Protein AF-B1YDT4-F1 (afdb_monomer)

pLDDT: mean 87.46, std 6.09, range [57.56, 94.56]

Radius of gyration: 14.44 Å; Cα contacts (8 Å, |Δi|>4): 74; chains: 1; bounding box: 36×20×39 Å

Mean predicted aligned error: 4.57 Å

Solvent-accessible surface area (backbone atoms only — not comparable to full-atom values): 5106 Å² total; per-residue (Å²): 112,75,72,54,42,52,53,50,31,44,50,37,44,50,51,40,35,50,50,48,32,45,36,38,62,72,66,72,44,79,52,82,88,55,56,64,3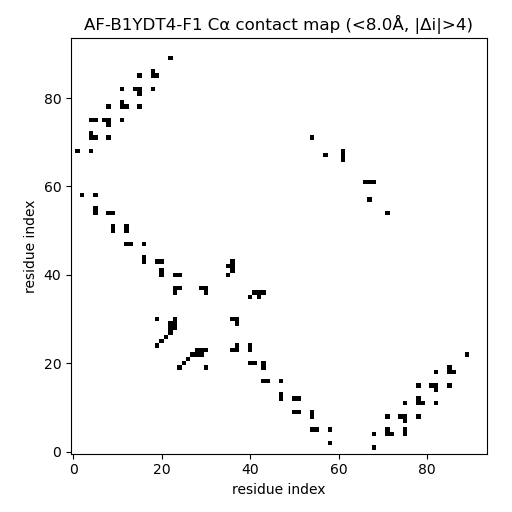2,64,81,39,33,73,55,37,56,58,53,36,51,53,53,39,52,50,48,50,52,49,64,70,45,30,86,84,37,68,67,49,59,57,50,42,47,53,51,29,54,52,40,49,52,52,38,51,50,49,51,57,52,50,68,72,73,109

Foldseek 3Di:
DLVVLLVLLLVLLVLLLVLQLCCQVPVVDQDPPPNVCNVVVVCSVVVSVVVNVVSVVLVVCCVVPVVSSVVSNVSSVVSVVSSVVSVVVVVVSD

Sequence (94 aa):
MRPLVYAALALLIYFDALLTYIAVGHLGAYEVMLRFVNHHPESIWLVAAGKNAGVLYLALRRRRYPWLDYAALALALWHSAAVYNGVVQLAKVI

Secondary structure (DSSP, 8-state):
-HHHHHHHHHHHHHHHHHHHHHHHHHS----SSSGGGGT-GGGHHHHHHHHHHHHHHHHHHTTT-THHHHHHHHHHHHHHHHHHHHHHHHHHH-

Organism: Pyrobaculum neutrophilum (strain DSM 2338 / JCM 9278 / NBRC 100436 / V24Sta) (NCBI:txid444157)

Structure (mmCIF, N/CA/C/O backbone):
data_AF-B1YDT4-F1
#
_entry.id   AF-B1YDT4-F1
#
loop_
_atom_site.group_PDB
_atom_site.id
_atom_site.type_symbol
_atom_site.label_atom_id
_atom_site.label_alt_id
_atom_site.label_comp_id
_atom_site.label_asym_id
_atom_site.label_entity_id
_atom_site.label_seq_id
_atom_site.pdbx_PDB_ins_code
_atom_site.Cartn_x
_atom_site.Cartn_y
_atom_site.Cartn_z
_atom_site.occupancy
_atom_site.B_iso_or_equiv
_atom_site.auth_seq_id
_atom_site.auth_comp_id
_atom_site.auth_asym_id
_atom_site.auth_atom_id
_atom_site.pdbx_PDB_model_num
ATOM 1 N N . MET A 1 1 ? -3.191 9.118 17.980 1.00 57.56 1 MET A N 1
ATOM 2 C CA . MET A 1 1 ? -2.269 8.144 17.345 1.00 57.56 1 MET A CA 1
ATOM 3 C C . MET A 1 1 ? -2.968 7.113 16.457 1.00 57.56 1 MET A C 1
ATOM 5 O O . MET A 1 1 ? -2.607 7.018 15.300 1.00 57.56 1 MET A O 1
ATOM 9 N N . ARG A 1 2 ? -4.005 6.396 16.913 1.00 67.06 2 ARG A N 1
ATOM 10 C CA . ARG A 1 2 ? -4.672 5.329 16.127 1.00 67.06 2 ARG A CA 1
ATOM 11 C C . ARG A 1 2 ? -5.183 5.702 14.718 1.00 67.06 2 ARG A C 1
ATOM 13 O O . ARG A 1 2 ? -4.944 4.916 13.816 1.00 67.06 2 ARG A O 1
ATOM 20 N N . PRO A 1 3 ? -5.820 6.865 14.456 1.00 74.62 3 PRO A N 1
ATOM 21 C CA . PRO A 1 3 ? -6.218 7.231 13.088 1.00 74.62 3 PRO A CA 1
ATOM 22 C C . PRO A 1 3 ? -5.030 7.501 12.150 1.00 74.62 3 PRO A C 1
ATOM 24 O O . PRO A 1 3 ? -5.161 7.291 10.949 1.00 74.62 3 PRO A O 1
ATOM 27 N N . LEU A 1 4 ? -3.873 7.905 12.688 1.00 84.69 4 LEU A N 1
ATOM 28 C CA . LEU A 1 4 ? -2.671 8.156 11.887 1.00 84.69 4 LEU A CA 1
ATOM 29 C C . LEU A 1 4 ? -2.102 6.865 11.302 1.00 84.69 4 LEU A C 1
ATOM 31 O O . LEU A 1 4 ? -1.565 6.906 10.208 1.00 84.69 4 LEU A O 1
ATOM 35 N N . VAL A 1 5 ? -2.258 5.724 11.982 1.00 86.94 5 VAL A N 1
ATOM 36 C CA . VAL A 1 5 ? -1.787 4.425 11.473 1.00 86.94 5 VAL A CA 1
ATOM 37 C C . VAL A 1 5 ? -2.528 4.042 10.195 1.00 86.94 5 VAL A C 1
ATOM 39 O O . VAL A 1 5 ? -1.900 3.652 9.221 1.00 86.94 5 VAL A O 1
ATOM 42 N N . TYR A 1 6 ? -3.853 4.203 10.166 1.00 88.56 6 TYR A N 1
ATOM 43 C CA . TYR A 1 6 ? -4.650 3.906 8.972 1.00 88.56 6 TYR A CA 1
ATOM 44 C C . TYR A 1 6 ? -4.355 4.893 7.836 1.00 88.56 6 TYR A C 1
ATOM 46 O O . TYR A 1 6 ? -4.284 4.483 6.682 1.00 88.56 6 TYR A O 1
ATOM 54 N N . ALA A 1 7 ? -4.134 6.173 8.154 1.00 87.81 7 ALA A N 1
ATOM 55 C CA . ALA A 1 7 ? -3.726 7.167 7.163 1.00 87.81 7 ALA A CA 1
ATOM 56 C C . ALA A 1 7 ? -2.328 6.869 6.591 1.00 87.81 7 ALA A C 1
ATOM 58 O O . ALA A 1 7 ? -2.142 6.899 5.379 1.00 87.81 7 ALA A O 1
ATOM 59 N N . ALA A 1 8 ? -1.364 6.524 7.449 1.00 90.94 8 ALA A N 1
ATOM 60 C CA . ALA A 1 8 ? -0.020 6.126 7.045 1.00 90.94 8 ALA A CA 1
ATOM 61 C C . ALA A 1 8 ? -0.050 4.854 6.194 1.00 90.94 8 ALA A C 1
ATOM 63 O O . ALA A 1 8 ? 0.594 4.801 5.154 1.00 90.94 8 ALA A O 1
ATOM 64 N N . LEU A 1 9 ? -0.846 3.859 6.588 1.00 91.69 9 LEU A N 1
ATOM 65 C CA . LEU A 1 9 ? -1.038 2.638 5.815 1.00 91.69 9 LEU A CA 1
ATOM 66 C C . LEU A 1 9 ? -1.615 2.935 4.423 1.00 91.69 9 LEU A C 1
ATOM 68 O O . LEU A 1 9 ? -1.093 2.430 3.435 1.00 91.69 9 LEU A O 1
ATOM 72 N N . ALA A 1 10 ? -2.638 3.789 4.333 1.00 91.94 10 ALA A N 1
ATOM 73 C CA . ALA A 1 10 ? -3.220 4.186 3.052 1.00 91.94 10 ALA A CA 1
ATOM 74 C C . ALA A 1 10 ? -2.214 4.929 2.154 1.00 91.94 10 ALA A C 1
ATOM 76 O O . ALA A 1 10 ? -2.150 4.685 0.948 1.00 91.94 10 ALA A O 1
ATOM 77 N N . LEU A 1 11 ? -1.393 5.802 2.746 1.00 93.12 11 LEU A N 1
ATOM 78 C CA . LEU A 1 11 ? -0.329 6.508 2.036 1.00 93.12 11 LEU A CA 1
ATOM 79 C C . LEU A 1 11 ? 0.745 5.537 1.527 1.00 93.12 11 LEU A C 1
ATOM 81 O O . LEU A 1 11 ? 1.149 5.618 0.371 1.00 93.12 11 LEU A O 1
ATOM 85 N N . LEU A 1 12 ? 1.174 4.592 2.364 1.00 92.75 12 LEU A N 1
ATOM 86 C CA . LEU A 1 12 ? 2.165 3.582 1.999 1.00 92.75 12 LEU A CA 1
ATOM 87 C C . LEU A 1 12 ? 1.675 2.673 0.869 1.00 92.75 12 LEU A C 1
ATOM 89 O O . LEU A 1 12 ? 2.452 2.362 -0.024 1.00 92.75 12 LEU A O 1
ATOM 93 N N . ILE A 1 13 ? 0.395 2.292 0.865 1.00 92.69 13 ILE A N 1
ATOM 94 C CA . ILE A 1 13 ? -0.218 1.544 -0.246 1.00 92.69 13 ILE A CA 1
ATOM 95 C C . ILE A 1 13 ? -0.142 2.344 -1.552 1.00 92.69 13 ILE A C 1
ATOM 97 O O . ILE A 1 13 ? 0.086 1.772 -2.615 1.00 92.69 13 ILE A O 1
ATOM 101 N N . TYR A 1 14 ? -0.321 3.664 -1.481 1.00 92.75 14 TYR A N 1
ATOM 102 C CA . TYR A 1 14 ? -0.219 4.535 -2.649 1.00 92.75 14 TYR A CA 1
ATOM 103 C C . TYR A 1 14 ? 1.222 4.627 -3.168 1.00 92.75 14 TYR A C 1
ATOM 105 O O . TYR A 1 14 ? 1.447 4.544 -4.372 1.00 92.75 14 TYR A O 1
ATOM 113 N N . PHE A 1 15 ? 2.202 4.751 -2.266 1.00 91.12 15 PHE A N 1
ATOM 114 C CA . PHE A 1 15 ? 3.623 4.737 -2.625 1.00 91.12 15 PHE A CA 1
ATOM 115 C C . PHE A 1 15 ? 4.065 3.398 -3.216 1.00 91.12 15 PHE A C 1
ATOM 117 O O . PHE A 1 15 ? 4.776 3.389 -4.214 1.00 91.12 15 PHE A O 1
ATOM 124 N N . ASP A 1 16 ? 3.623 2.286 -2.632 1.00 91.44 16 ASP A N 1
ATOM 125 C CA . ASP A 1 16 ? 3.861 0.931 -3.137 1.00 91.44 16 ASP A CA 1
ATOM 126 C C . ASP A 1 16 ? 3.352 0.799 -4.581 1.00 91.44 16 ASP A C 1
ATOM 128 O O . ASP A 1 16 ? 4.108 0.448 -5.481 1.00 91.44 16 ASP A O 1
ATOM 132 N N . ALA A 1 17 ? 2.107 1.219 -4.834 1.00 91.94 17 ALA A N 1
ATOM 133 C CA . ALA A 1 17 ? 1.520 1.205 -6.172 1.00 91.94 17 ALA A CA 1
ATOM 134 C C . ALA A 1 17 ? 2.252 2.116 -7.169 1.00 91.94 17 ALA A C 1
ATOM 136 O O . ALA A 1 17 ? 2.432 1.736 -8.325 1.00 91.94 17 ALA A O 1
ATOM 137 N N . LEU A 1 18 ? 2.694 3.299 -6.731 1.00 92.62 18 LEU A N 1
ATOM 138 C CA . LEU A 1 18 ? 3.478 4.214 -7.559 1.00 92.62 18 LEU A CA 1
ATOM 139 C C . LEU A 1 18 ? 4.833 3.604 -7.940 1.00 92.62 18 LEU A C 1
ATOM 141 O O . LEU A 1 18 ? 5.232 3.676 -9.100 1.00 92.62 18 LEU A O 1
ATOM 145 N N . LEU A 1 19 ? 5.533 2.994 -6.982 1.00 90.19 19 LEU A N 1
ATOM 146 C CA . LEU A 1 19 ? 6.811 2.329 -7.232 1.00 90.19 19 LEU A CA 1
ATOM 147 C C . LEU A 1 19 ? 6.640 1.163 -8.202 1.00 90.19 19 LEU A C 1
ATOM 149 O O . LEU A 1 19 ? 7.412 1.062 -9.150 1.00 90.19 19 LEU A O 1
ATOM 153 N N . THR A 1 20 ? 5.602 0.342 -8.025 1.00 88.94 20 THR A N 1
ATOM 154 C CA . THR A 1 20 ? 5.260 -0.730 -8.967 1.00 88.94 20 THR A CA 1
ATOM 155 C C . THR A 1 20 ? 4.948 -0.182 -10.359 1.00 88.94 20 THR A C 1
ATOM 157 O O . THR A 1 20 ? 5.462 -0.700 -11.347 1.00 88.94 20 THR A O 1
ATOM 160 N N . TYR A 1 21 ? 4.162 0.894 -10.457 1.00 90.75 21 TYR A N 1
ATOM 161 C CA . TYR A 1 21 ? 3.843 1.531 -11.735 1.00 90.75 21 TYR A CA 1
ATOM 162 C C . TYR A 1 21 ? 5.106 1.997 -12.470 1.00 90.75 21 TYR A C 1
ATOM 164 O O . TYR A 1 21 ? 5.258 1.732 -13.659 1.00 90.75 21 TYR A O 1
ATOM 172 N N . ILE A 1 22 ? 6.037 2.649 -11.765 1.00 88.38 22 ILE A N 1
ATOM 173 C CA . ILE A 1 22 ? 7.299 3.109 -12.358 1.00 88.38 22 ILE A CA 1
ATOM 174 C C . ILE A 1 22 ? 8.185 1.919 -12.732 1.00 88.38 22 ILE A C 1
ATOM 176 O O . ILE A 1 22 ? 8.714 1.865 -13.841 1.00 88.38 22 ILE A O 1
ATOM 180 N N . ALA A 1 23 ? 8.331 0.951 -11.830 1.00 87.00 23 ALA A N 1
ATOM 181 C CA . ALA A 1 23 ? 9.176 -0.210 -12.050 1.00 87.00 23 ALA A CA 1
ATOM 182 C C . ALA A 1 23 ? 8.721 -1.009 -13.281 1.00 87.00 23 ALA A C 1
ATOM 184 O O . ALA A 1 23 ? 9.525 -1.276 -14.172 1.00 87.00 23 ALA A O 1
ATOM 185 N N . VAL A 1 24 ? 7.434 -1.345 -13.360 1.00 88.62 24 VAL A N 1
ATOM 186 C CA . VAL A 1 24 ? 6.876 -2.171 -14.439 1.00 88.62 24 VAL A CA 1
ATOM 187 C C . VAL A 1 24 ? 6.648 -1.353 -15.708 1.00 88.62 24 VAL A C 1
ATOM 189 O O . VAL A 1 24 ? 7.040 -1.769 -16.794 1.00 88.62 24 VAL A O 1
ATOM 192 N N . GLY A 1 25 ? 6.043 -0.171 -15.583 1.00 86.31 25 GLY A N 1
ATOM 193 C CA . GLY A 1 25 ? 5.640 0.652 -16.723 1.00 86.31 25 GLY A CA 1
ATOM 194 C C . GLY A 1 25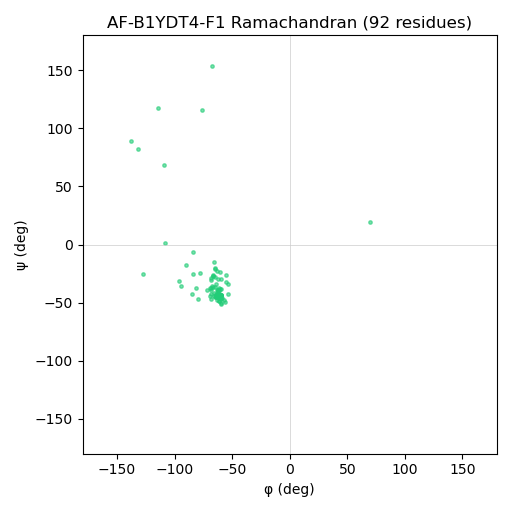 ? 6.778 1.429 -17.385 1.00 86.31 25 GLY A C 1
ATOM 195 O O . GLY A 1 25 ? 6.671 1.762 -18.563 1.00 86.31 25 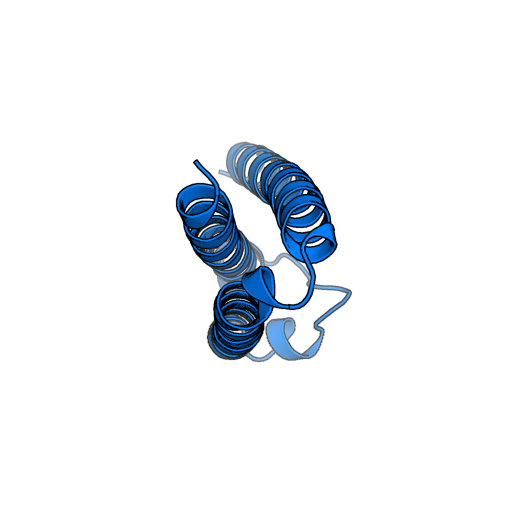GLY A O 1
ATOM 196 N N . HIS A 1 26 ? 7.864 1.720 -16.660 1.00 84.75 26 HIS A N 1
ATOM 197 C CA . HIS A 1 26 ? 8.940 2.580 -17.165 1.00 84.75 26 HIS A CA 1
ATOM 198 C C . HIS A 1 26 ? 10.343 1.970 -17.079 1.00 84.75 26 HIS A C 1
ATOM 200 O O . HIS A 1 26 ? 11.193 2.340 -17.885 1.00 84.75 26 HIS A O 1
ATOM 206 N N . LEU A 1 27 ? 10.599 1.036 -16.157 1.00 84.62 27 LEU A N 1
ATOM 207 C CA . LEU A 1 27 ? 11.933 0.446 -15.955 1.00 84.62 27 LEU A CA 1
ATOM 208 C C . LEU A 1 27 ? 12.045 -1.014 -16.426 1.00 84.62 27 LEU A C 1
ATOM 210 O O . LEU A 1 27 ? 13.104 -1.621 -16.287 1.00 84.62 27 LEU A O 1
ATOM 214 N N . GLY A 1 28 ? 10.974 -1.587 -16.986 1.00 80.69 28 GLY A N 1
ATOM 215 C CA . GLY A 1 28 ? 10.969 -2.958 -17.508 1.00 80.69 28 GLY A CA 1
ATOM 216 C C . GLY A 1 28 ? 11.046 -4.046 -16.431 1.00 80.69 28 GLY A C 1
ATOM 217 O O . GLY A 1 28 ? 11.410 -5.183 -16.734 1.00 80.69 28 GLY A O 1
ATOM 218 N N . ALA A 1 29 ? 10.725 -3.720 -15.175 1.00 83.31 29 ALA A N 1
ATOM 219 C CA . ALA A 1 29 ? 10.601 -4.713 -14.116 1.00 83.31 29 ALA A CA 1
ATOM 220 C C . ALA A 1 29 ? 9.392 -5.628 -14.365 1.00 83.31 29 ALA A C 1
ATOM 222 O O . ALA A 1 29 ? 8.413 -5.238 -14.999 1.00 83.31 29 ALA A O 1
ATOM 223 N N . TYR A 1 30 ? 9.452 -6.850 -13.836 1.00 83.25 30 TYR A N 1
ATOM 224 C CA . TYR A 1 30 ? 8.393 -7.838 -14.012 1.00 83.25 30 TYR A CA 1
ATOM 225 C C . TYR A 1 30 ? 7.718 -8.172 -12.680 1.00 83.25 30 TYR A C 1
ATOM 227 O O . TYR A 1 30 ? 8.332 -8.731 -11.769 1.00 83.25 30 TYR A O 1
ATOM 235 N N . GLU A 1 31 ? 6.428 -7.867 -12.587 1.00 80.38 31 GLU A N 1
ATOM 236 C CA . GLU A 1 31 ? 5.574 -8.145 -11.439 1.00 80.38 31 GLU A CA 1
ATOM 237 C C . GL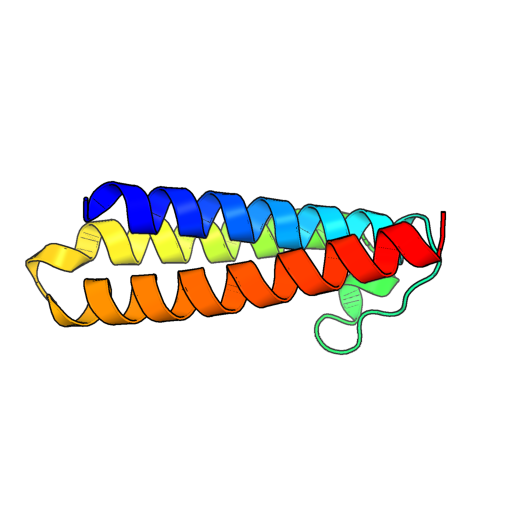U A 1 31 ? 5.188 -9.634 -11.412 1.00 80.38 31 GLU A C 1
ATOM 239 O O . GLU A 1 31 ? 4.486 -10.146 -12.290 1.00 80.38 31 GLU A O 1
ATOM 244 N N . VAL A 1 32 ? 5.621 -10.369 -10.387 1.00 84.75 32 VAL A N 1
ATOM 245 C CA . VAL A 1 32 ? 5.371 -11.823 -10.305 1.00 84.75 32 VAL A CA 1
ATOM 246 C C . VAL A 1 32 ? 3.971 -12.138 -9.770 1.00 84.75 32 VAL A C 1
ATOM 248 O O . VAL A 1 32 ? 3.328 -13.093 -10.216 1.00 84.75 32 VAL A O 1
ATOM 251 N N . MET A 1 33 ? 3.502 -11.340 -8.809 1.00 83.19 33 MET A N 1
ATOM 252 C CA . MET A 1 33 ? 2.280 -11.607 -8.048 1.00 83.19 33 MET A CA 1
ATOM 253 C C . MET A 1 33 ? 1.024 -11.100 -8.770 1.00 83.19 33 MET A C 1
ATOM 255 O O . MET A 1 33 ? 0.022 -11.809 -8.841 1.00 83.19 33 MET A O 1
ATOM 259 N N . LEU A 1 34 ? 1.087 -9.902 -9.358 1.00 84.12 34 LEU A N 1
ATOM 260 C CA . LEU A 1 34 ? -0.008 -9.282 -10.107 1.00 84.12 34 LEU A CA 1
ATOM 261 C C . LEU A 1 34 ? 0.326 -9.266 -11.604 1.00 84.12 34 LEU A C 1
ATOM 263 O O . LEU A 1 34 ? 0.538 -8.217 -12.197 1.00 84.12 34 LEU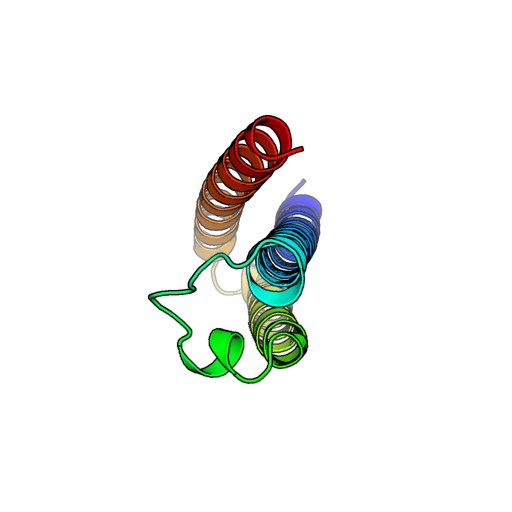 A O 1
ATOM 267 N N . ARG A 1 35 ? 0.368 -10.445 -12.238 1.00 87.75 35 ARG A N 1
ATOM 268 C CA . ARG A 1 35 ? 0.837 -10.598 -13.635 1.00 87.75 35 ARG A CA 1
ATOM 269 C C . ARG A 1 35 ? 0.107 -9.727 -14.665 1.00 87.75 35 ARG A C 1
ATOM 271 O O . ARG A 1 35 ? 0.670 -9.415 -15.711 1.00 87.75 35 ARG A O 1
ATOM 278 N N . PHE A 1 36 ? -1.142 -9.356 -14.394 1.00 86.06 36 PHE A N 1
ATOM 279 C CA . PHE A 1 36 ? -1.917 -8.470 -15.264 1.00 86.06 36 PHE A CA 1
ATOM 280 C C . PHE A 1 36 ? -1.346 -7.040 -15.304 1.00 86.06 36 PHE A C 1
ATOM 282 O O . PHE A 1 36 ? -1.454 -6.381 -16.334 1.00 86.06 36 PHE A O 1
ATOM 289 N N . VAL A 1 37 ? -0.654 -6.600 -14.246 1.00 86.88 37 VAL A N 1
ATOM 290 C CA . VAL A 1 37 ? 0.036 -5.299 -14.181 1.00 86.88 37 VAL A CA 1
ATOM 291 C C . VAL A 1 37 ? 1.179 -5.229 -15.197 1.00 86.88 37 VAL A C 1
ATOM 293 O O . VAL A 1 37 ? 1.450 -4.162 -15.725 1.00 86.88 37 VAL A O 1
ATOM 296 N N . ASN A 1 38 ? 1.785 -6.362 -15.566 1.00 86.81 38 ASN A N 1
ATOM 297 C CA . ASN A 1 38 ? 2.827 -6.386 -16.603 1.00 86.81 38 ASN A CA 1
ATOM 298 C C . ASN A 1 38 ? 2.305 -6.031 -17.999 1.00 86.81 38 ASN A C 1
ATOM 300 O O . ASN A 1 38 ? 3.075 -5.574 -18.833 1.00 86.81 38 ASN A O 1
ATOM 304 N N . HIS A 1 39 ? 1.020 -6.278 -18.266 1.00 87.19 39 HIS A N 1
ATOM 305 C CA . HIS A 1 39 ? 0.396 -5.957 -19.554 1.00 87.19 39 HIS A CA 1
ATOM 306 C C . HIS A 1 39 ? -0.281 -4.583 -19.513 1.00 87.19 39 HIS A C 1
ATOM 308 O O . HIS A 1 39 ? -0.252 -3.855 -20.498 1.00 87.19 39 HIS A O 1
ATOM 314 N N . HIS A 1 40 ? -0.864 -4.239 -18.361 1.00 88.00 40 HIS A N 1
ATOM 315 C CA . HIS A 1 40 ? -1.571 -2.987 -18.106 1.00 88.00 40 HIS A CA 1
ATOM 316 C C . HIS A 1 40 ? -1.085 -2.377 -16.783 1.00 88.00 40 HIS A C 1
ATOM 318 O O . HIS A 1 40 ? -1.737 -2.583 -15.749 1.00 88.00 40 HIS A O 1
ATOM 324 N N . PRO A 1 41 ? 0.054 -1.659 -16.762 1.00 86.81 41 PRO A N 1
ATOM 325 C CA . PRO A 1 41 ? 0.633 -1.094 -15.540 1.00 86.81 41 PRO A CA 1
ATOM 326 C C . PRO A 1 41 ? -0.338 -0.194 -14.771 1.00 86.81 41 PRO A C 1
ATOM 328 O O . PRO A 1 41 ? -0.348 -0.189 -13.544 1.00 86.81 41 PRO A O 1
ATOM 331 N N . GLU A 1 42 ? -1.227 0.507 -15.473 1.00 89.62 42 GLU A N 1
ATOM 332 C CA . GLU A 1 42 ? -2.281 1.359 -14.921 1.00 89.62 42 GLU A CA 1
ATOM 333 C C . GLU A 1 42 ? -3.283 0.613 -14.024 1.00 89.62 42 GLU A C 1
ATOM 335 O O . GLU A 1 42 ? -3.901 1.210 -13.139 1.00 89.62 42 GLU A O 1
ATOM 340 N N . SER A 1 43 ? -3.425 -0.703 -14.190 1.00 90.69 43 SER A N 1
ATOM 341 C CA . SER A 1 43 ? -4.324 -1.519 -13.367 1.00 90.69 43 SER A CA 1
ATOM 342 C C . SER A 1 43 ? -3.906 -1.570 -11.891 1.00 90.69 43 SER A C 1
ATOM 344 O O . SER A 1 43 ? -4.750 -1.821 -11.024 1.00 90.69 43 SER A O 1
ATOM 346 N N . ILE A 1 44 ? -2.641 -1.260 -11.572 1.00 91.75 44 ILE A N 1
ATOM 347 C CA . ILE A 1 44 ? -2.157 -1.189 -10.188 1.00 91.75 44 ILE A CA 1
ATOM 348 C C . ILE A 1 44 ? -2.920 -0.144 -9.366 1.00 91.75 44 ILE A C 1
ATOM 350 O O . ILE A 1 44 ? -3.138 -0.339 -8.169 1.00 91.75 44 ILE A O 1
ATOM 354 N N . TRP A 1 45 ? -3.421 0.919 -10.004 1.00 91.81 45 TRP A N 1
ATOM 355 C CA . TRP A 1 45 ? -4.214 1.954 -9.342 1.00 91.81 45 TRP A CA 1
ATOM 356 C C . TRP A 1 45 ? -5.550 1.418 -8.821 1.00 91.81 45 TRP A C 1
ATOM 358 O O . TRP A 1 45 ? -5.976 1.787 -7.726 1.00 91.81 45 TRP A O 1
ATOM 368 N N . LEU A 1 46 ? -6.184 0.492 -9.548 1.00 92.69 46 LEU A N 1
ATOM 369 C CA . LEU A 1 46 ? -7.407 -0.175 -9.089 1.00 92.69 46 LEU A CA 1
ATOM 370 C C . LEU A 1 46 ? -7.124 -1.093 -7.896 1.00 92.69 46 LEU A C 1
ATOM 372 O O . LEU A 1 46 ? -7.896 -1.125 -6.937 1.00 92.69 46 LEU A O 1
ATOM 376 N N . VAL A 1 47 ? -5.989 -1.796 -7.917 1.00 92.00 47 VAL A N 1
ATOM 377 C CA . VAL A 1 47 ? -5.549 -2.636 -6.793 1.00 92.00 47 VAL A CA 1
ATOM 378 C C . VAL A 1 47 ? -5.284 -1.776 -5.555 1.00 92.00 47 VAL A C 1
ATOM 380 O O . VAL A 1 47 ? -5.730 -2.117 -4.458 1.00 92.00 47 VAL A O 1
ATOM 383 N N . ALA A 1 48 ? -4.610 -0.637 -5.726 1.00 93.25 48 ALA A N 1
ATOM 384 C CA . ALA A 1 48 ? -4.354 0.325 -4.660 1.00 93.25 48 ALA A CA 1
ATOM 385 C C . ALA A 1 48 ? -5.658 0.891 -4.079 1.00 93.25 48 ALA A C 1
ATOM 387 O O . ALA A 1 48 ? -5.829 0.927 -2.858 1.00 93.25 48 ALA A O 1
ATOM 388 N N . ALA A 1 49 ? -6.612 1.263 -4.938 1.00 92.25 49 ALA A N 1
ATOM 389 C CA . ALA A 1 49 ? -7.932 1.727 -4.523 1.00 92.25 49 ALA A CA 1
ATOM 390 C C . ALA A 1 49 ? -8.684 0.657 -3.714 1.00 92.25 49 ALA A C 1
ATOM 392 O O . ALA A 1 49 ? -9.228 0.958 -2.650 1.00 92.25 49 ALA A O 1
ATOM 393 N N . GLY A 1 50 ? -8.648 -0.605 -4.157 1.00 94.56 50 GLY A N 1
ATOM 394 C CA . GLY A 1 50 ? -9.236 -1.733 -3.432 1.00 94.56 50 GLY A CA 1
ATOM 395 C C . GLY A 1 50 ? -8.606 -1.952 -2.053 1.00 94.56 50 GLY A C 1
ATOM 396 O O . GLY A 1 50 ? -9.320 -2.077 -1.055 1.00 94.56 50 GLY A O 1
ATOM 397 N N . LYS A 1 51 ? -7.269 -1.924 -1.962 1.00 93.06 51 LYS A N 1
ATOM 398 C CA . LYS A 1 51 ? -6.547 -2.015 -0.681 1.00 93.06 51 LYS A CA 1
ATOM 399 C C . LYS A 1 51 ? -6.930 -0.859 0.255 1.00 93.06 51 LYS A C 1
ATOM 401 O O . LYS A 1 51 ? -7.225 -1.099 1.425 1.00 93.06 51 LYS A O 1
ATOM 406 N N . ASN A 1 52 ? -7.020 0.368 -0.258 1.00 93.38 52 ASN A N 1
ATOM 407 C CA . ASN A 1 52 ? -7.408 1.546 0.525 1.00 93.38 52 ASN A CA 1
ATOM 408 C C . ASN A 1 52 ? -8.869 1.508 0.994 1.00 93.38 52 ASN A C 1
ATOM 410 O O . ASN A 1 52 ? -9.153 1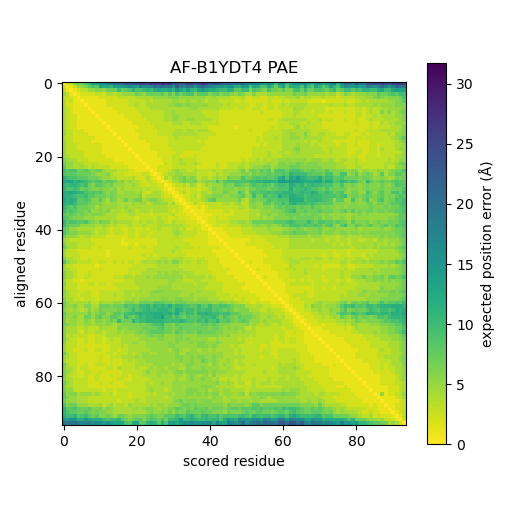.896 2.129 1.00 93.38 52 ASN A O 1
ATOM 414 N N . ALA A 1 53 ? -9.789 0.974 0.187 1.00 92.50 53 ALA A N 1
ATOM 415 C CA . ALA A 1 53 ? -11.155 0.700 0.629 1.00 92.50 53 ALA A CA 1
ATOM 416 C C . ALA A 1 53 ? -11.176 -0.315 1.788 1.00 92.50 53 ALA A C 1
ATOM 418 O O . ALA A 1 53 ? -11.900 -0.128 2.768 1.00 92.50 53 ALA A O 1
ATOM 419 N N . GLY A 1 54 ? -10.319 -1.341 1.728 1.00 91.06 54 GLY A N 1
ATOM 420 C CA . GLY A 1 54 ? -10.091 -2.275 2.832 1.00 91.06 54 GLY A CA 1
ATOM 421 C C . GLY A 1 54 ? -9.583 -1.581 4.100 1.00 91.06 54 GLY A C 1
ATOM 422 O O . GLY A 1 54 ? -10.141 -1.785 5.177 1.00 91.06 54 GLY A O 1
ATOM 423 N N . VAL A 1 55 ? -8.584 -0.702 3.987 1.00 92.06 55 VAL A N 1
ATOM 424 C CA . VAL A 1 55 ? -8.066 0.085 5.123 1.00 92.06 55 VAL A CA 1
ATOM 425 C C . VAL A 1 55 ? -9.154 0.965 5.738 1.00 92.06 55 VAL A C 1
ATOM 427 O O . VAL A 1 55 ? -9.296 0.995 6.962 1.00 92.06 55 VAL A O 1
ATOM 430 N N . LEU A 1 56 ? -9.960 1.639 4.911 1.00 91.12 56 LEU A N 1
ATOM 431 C CA . LEU A 1 56 ? -11.091 2.441 5.375 1.00 91.12 56 LEU A CA 1
ATOM 432 C C . LEU A 1 56 ? -12.112 1.577 6.124 1.00 91.12 56 LEU A C 1
ATOM 434 O O . LEU A 1 56 ? -12.553 1.937 7.215 1.00 91.12 56 LEU A O 1
ATOM 438 N N . TYR A 1 57 ? -12.446 0.408 5.581 1.00 89.94 57 TYR A N 1
ATOM 439 C CA . TYR A 1 57 ? -13.347 -0.537 6.232 1.00 89.94 57 TYR A CA 1
ATOM 440 C C . TYR A 1 57 ? -12.823 -0.992 7.604 1.00 89.94 57 TYR A C 1
ATOM 442 O O . TYR A 1 57 ? -13.575 -1.010 8.585 1.00 89.94 57 TYR A O 1
ATOM 450 N N . LEU A 1 58 ? -11.526 -1.297 7.709 1.00 87.94 58 LEU A N 1
ATOM 451 C CA . LEU A 1 58 ? -10.889 -1.644 8.982 1.00 87.94 58 LEU A CA 1
ATOM 452 C C . LEU A 1 58 ? -10.934 -0.472 9.971 1.00 87.94 58 LEU A C 1
ATOM 454 O O . LEU A 1 58 ? -11.302 -0.662 11.133 1.00 87.94 58 LEU A O 1
ATOM 458 N N . ALA A 1 59 ? -10.650 0.747 9.506 1.00 88.56 59 ALA A N 1
ATOM 459 C CA . ALA A 1 59 ? -10.712 1.953 10.326 1.00 88.56 59 ALA A CA 1
ATOM 460 C C . ALA A 1 59 ? -12.119 2.192 10.899 1.00 88.56 59 ALA A C 1
ATOM 462 O O . ALA A 1 59 ? -12.251 2.584 12.063 1.00 88.56 59 ALA A O 1
ATOM 463 N N . LEU A 1 60 ? -13.168 1.910 10.120 1.00 89.44 60 LEU A N 1
ATOM 464 C CA . LEU A 1 60 ? -14.561 2.001 10.564 1.00 89.44 60 LEU A CA 1
ATOM 465 C C . LEU A 1 60 ? -14.909 0.918 11.598 1.00 89.44 60 LEU A C 1
ATOM 467 O O . LEU A 1 60 ? -15.611 1.193 12.573 1.00 89.44 60 LEU A O 1
ATOM 471 N N . ARG A 1 61 ? -14.384 -0.306 11.445 1.00 89.25 61 ARG A N 1
ATOM 472 C CA . ARG A 1 61 ? -14.646 -1.427 12.369 1.00 89.25 61 ARG A CA 1
ATOM 473 C C . ARG A 1 61 ? -13.762 -1.473 13.616 1.00 89.25 61 ARG A C 1
ATOM 475 O O . ARG A 1 61 ? -14.057 -2.261 14.518 1.00 89.25 61 ARG A O 1
ATOM 482 N N . ARG A 1 62 ? -12.745 -0.615 13.737 1.00 83.81 62 ARG A N 1
ATOM 483 C CA . ARG A 1 62 ? -11.769 -0.642 14.847 1.00 83.81 62 ARG A CA 1
ATOM 484 C C . ARG A 1 62 ? -12.383 -0.619 16.252 1.00 83.81 62 ARG A C 1
ATOM 486 O O . ARG A 1 62 ? -11.853 -1.241 17.163 1.00 83.81 62 ARG A O 1
ATOM 493 N N . ARG A 1 63 ? -13.520 0.070 16.448 1.00 82.88 63 ARG A N 1
ATOM 494 C CA . ARG A 1 63 ? -14.178 0.153 17.770 1.00 82.88 63 ARG A CA 1
ATOM 495 C C . ARG A 1 63 ? -14.768 -1.181 18.223 1.00 82.88 63 ARG A C 1
ATOM 497 O O . ARG A 1 63 ? -14.862 -1.419 19.419 1.00 82.88 63 ARG A O 1
ATOM 504 N N . ARG A 1 64 ? -15.164 -2.033 17.275 1.00 87.50 64 ARG A N 1
ATOM 505 C CA . ARG A 1 64 ? -15.727 -3.359 17.553 1.00 87.50 64 ARG A CA 1
ATOM 506 C C . ARG A 1 64 ? -14.636 -4.409 17.765 1.00 87.50 64 ARG A C 1
ATOM 508 O O . ARG A 1 64 ? -14.874 -5.399 18.444 1.00 87.50 64 ARG A O 1
ATOM 515 N N . TYR A 1 65 ? -13.454 -4.186 17.195 1.00 86.44 65 TYR A N 1
ATOM 516 C CA . TYR A 1 65 ? -12.349 -5.138 17.192 1.00 86.44 65 TYR A CA 1
ATOM 517 C C . TYR A 1 65 ? -11.021 -4.413 17.461 1.00 86.44 65 TYR A C 1
ATOM 519 O O . TYR A 1 65 ? -10.347 -4.006 16.516 1.00 86.44 65 TYR A O 1
ATOM 527 N N . PRO A 1 66 ? -10.613 -4.255 18.733 1.00 83.38 66 PRO A N 1
ATOM 528 C CA . PRO A 1 66 ? -9.400 -3.512 19.084 1.00 83.38 66 PRO A CA 1
ATOM 529 C C . PRO A 1 66 ? -8.112 -4.168 18.563 1.00 83.38 66 PRO A C 1
ATOM 531 O O . PRO A 1 66 ? -7.113 -3.480 18.375 1.00 83.38 66 PRO A O 1
ATOM 534 N N . TRP A 1 67 ? -8.136 -5.474 18.263 1.00 88.12 67 TRP A N 1
ATOM 535 C CA . TRP A 1 67 ? -7.013 -6.172 17.630 1.00 88.12 67 TRP A CA 1
ATOM 536 C C . TRP A 1 67 ? -6.690 -5.642 16.219 1.00 88.12 67 TRP A C 1
ATOM 538 O O . TRP A 1 67 ? -5.548 -5.753 15.775 1.00 88.12 67 TRP A O 1
ATOM 548 N N . LEU A 1 68 ? -7.656 -5.002 15.541 1.00 87.44 68 LEU A N 1
ATOM 549 C CA . LEU A 1 68 ? -7.450 -4.397 14.221 1.00 87.44 68 LEU A CA 1
ATOM 550 C C . LEU A 1 68 ? -6.417 -3.271 14.240 1.00 87.44 68 LEU A C 1
ATOM 552 O O . LEU A 1 68 ? -5.723 -3.086 13.246 1.00 87.44 68 LEU A O 1
ATOM 556 N N . ASP A 1 69 ? -6.266 -2.554 15.357 1.00 86.81 69 ASP A N 1
ATOM 557 C CA . ASP A 1 69 ? -5.252 -1.501 15.468 1.00 86.81 69 ASP A CA 1
ATOM 558 C C . ASP A 1 69 ? -3.830 -2.094 15.421 1.00 86.81 69 ASP A C 1
ATOM 560 O O . ASP A 1 69 ? -2.941 -1.520 14.792 1.00 86.81 69 ASP A O 1
ATOM 564 N N . TYR A 1 70 ? -3.620 -3.271 16.021 1.00 88.69 70 TYR A N 1
ATOM 565 C CA . TYR A 1 70 ? -2.341 -3.986 15.955 1.00 88.69 70 TYR A CA 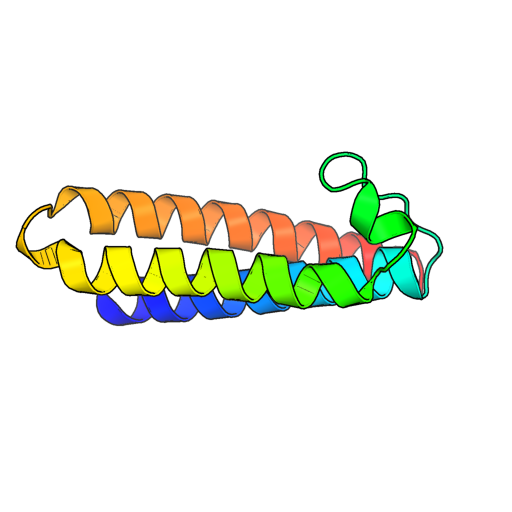1
ATOM 566 C C . TYR A 1 70 ? -2.096 -4.583 14.569 1.00 88.69 70 TYR A C 1
ATOM 568 O O . TYR A 1 70 ? -0.982 -4.502 14.057 1.00 88.69 70 TYR A O 1
ATOM 576 N N . ALA A 1 71 ? -3.137 -5.123 13.930 1.00 88.94 71 ALA A N 1
ATOM 577 C CA . ALA A 1 71 ? -3.045 -5.598 12.553 1.00 88.94 71 ALA A CA 1
ATOM 578 C C . ALA A 1 71 ? -2.700 -4.453 11.584 1.00 88.94 71 ALA A C 1
ATOM 580 O O . ALA A 1 71 ? -1.816 -4.603 10.747 1.00 88.94 71 ALA A O 1
ATOM 581 N N . ALA A 1 72 ? -3.334 -3.287 11.737 1.00 88.50 72 ALA A N 1
ATOM 582 C CA . ALA A 1 72 ? -3.037 -2.100 10.940 1.00 88.50 72 ALA A CA 1
ATOM 583 C C . ALA A 1 72 ? -1.596 -1.610 11.148 1.00 88.50 72 ALA A C 1
ATOM 585 O O . ALA A 1 72 ? -0.940 -1.231 10.182 1.00 88.50 72 ALA A O 1
ATOM 586 N N . LEU A 1 73 ? -1.079 -1.661 12.382 1.00 90.12 73 LEU A N 1
ATOM 587 C CA . LEU A 1 73 ? 0.327 -1.363 12.673 1.00 90.12 73 LEU A CA 1
ATOM 588 C C . LEU A 1 73 ? 1.279 -2.351 11.992 1.00 90.12 73 LEU A C 1
ATOM 590 O O . LEU A 1 73 ? 2.234 -1.924 11.349 1.00 90.12 73 LEU A O 1
ATOM 594 N N . ALA A 1 74 ? 1.014 -3.655 12.096 1.00 91.50 74 ALA A N 1
ATOM 595 C CA . ALA A 1 74 ? 1.829 -4.681 11.448 1.00 91.50 74 ALA A CA 1
ATOM 596 C C . ALA A 1 74 ? 1.846 -4.508 9.921 1.00 91.50 74 ALA A C 1
ATOM 598 O O . ALA A 1 74 ? 2.909 -4.543 9.304 1.00 91.50 74 ALA A O 1
AT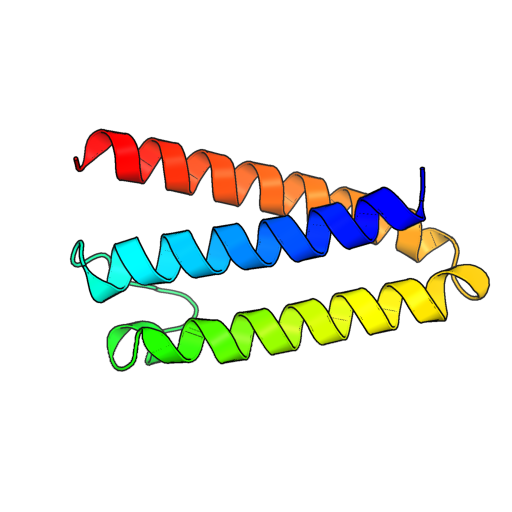OM 599 N N . LEU A 1 75 ? 0.681 -4.237 9.325 1.00 90.00 75 LEU A N 1
ATOM 600 C CA . LEU A 1 75 ? 0.555 -3.929 7.901 1.00 90.00 75 LEU A CA 1
ATOM 601 C C . LEU A 1 75 ? 1.319 -2.660 7.522 1.00 90.00 75 LEU A C 1
ATOM 603 O O . LEU A 1 75 ? 1.991 -2.642 6.495 1.00 90.00 75 LEU A O 1
ATOM 607 N N . ALA A 1 76 ? 1.254 -1.610 8.344 1.00 90.75 76 ALA A N 1
ATOM 608 C CA . ALA A 1 76 ? 1.976 -0.372 8.078 1.00 90.75 76 ALA A CA 1
ATOM 609 C C . ALA A 1 76 ? 3.493 -0.602 8.106 1.00 90.75 76 ALA A C 1
ATOM 611 O O . ALA A 1 76 ? 4.190 -0.147 7.203 1.00 90.75 76 ALA A O 1
ATOM 612 N N . LEU A 1 77 ? 4.008 -1.355 9.083 1.00 92.69 77 LEU A N 1
ATOM 613 C CA . LEU A 1 77 ? 5.430 -1.707 9.155 1.00 92.69 77 LEU A CA 1
ATOM 614 C C . LEU A 1 77 ? 5.875 -2.537 7.946 1.00 92.69 77 LEU A C 1
ATOM 616 O O . LEU A 1 77 ? 6.902 -2.236 7.341 1.00 92.69 77 LEU A O 1
ATOM 620 N N . TRP A 1 78 ? 5.076 -3.532 7.556 1.00 91.94 78 TRP A N 1
ATOM 621 C CA . TRP A 1 78 ? 5.347 -4.348 6.374 1.00 91.94 78 TRP A CA 1
ATOM 622 C C . TRP A 1 78 ? 5.406 -3.503 5.099 1.00 91.94 78 TRP A C 1
ATOM 624 O O . TRP A 1 78 ? 6.376 -3.571 4.346 1.00 91.94 78 TRP A O 1
ATOM 634 N N . HIS A 1 79 ? 4.396 -2.660 4.875 1.00 89.69 79 HIS A N 1
ATOM 635 C CA . HIS A 1 79 ? 4.367 -1.772 3.717 1.00 89.69 79 HIS A CA 1
ATOM 636 C C . HIS A 1 79 ? 5.501 -0.744 3.741 1.00 89.69 79 HIS A C 1
ATOM 638 O O . HIS A 1 79 ? 6.042 -0.420 2.692 1.00 89.69 79 HIS A O 1
ATOM 644 N N . SER A 1 80 ? 5.910 -0.273 4.920 1.00 89.38 80 SER A N 1
ATOM 645 C CA . SER A 1 80 ? 7.059 0.630 5.052 1.00 89.38 80 SER A CA 1
ATOM 646 C C . SER A 1 80 ? 8.346 -0.036 4.564 1.00 89.38 80 SER A C 1
ATOM 648 O O . SER A 1 80 ? 9.112 0.577 3.825 1.00 89.38 80 SER A O 1
ATOM 650 N N . ALA A 1 81 ? 8.564 -1.305 4.925 1.00 91.31 81 ALA A N 1
ATOM 651 C CA . ALA A 1 81 ? 9.710 -2.077 4.456 1.00 91.31 81 ALA A CA 1
ATOM 652 C C . ALA A 1 81 ? 9.652 -2.340 2.941 1.00 91.31 81 ALA A C 1
ATOM 654 O O . ALA A 1 81 ? 10.666 -2.200 2.258 1.00 91.31 81 ALA A O 1
ATOM 655 N N . ALA A 1 82 ? 8.473 -2.672 2.405 1.00 88.25 82 ALA A N 1
ATOM 656 C CA . ALA A 1 82 ? 8.281 -2.872 0.968 1.00 88.25 82 ALA A CA 1
ATOM 657 C C . ALA A 1 82 ? 8.587 -1.595 0.167 1.00 88.25 82 ALA A C 1
ATOM 659 O O . ALA A 1 82 ? 9.389 -1.633 -0.764 1.00 88.25 82 ALA A O 1
ATOM 660 N N . VAL A 1 83 ? 8.035 -0.453 0.592 1.00 90.25 83 VAL A N 1
ATOM 661 C CA . VAL A 1 83 ? 8.286 0.857 -0.025 1.00 90.25 83 VAL A CA 1
ATOM 662 C C . VAL A 1 83 ? 9.765 1.225 0.066 1.00 90.25 83 VAL A C 1
ATOM 664 O O . VAL A 1 83 ? 10.350 1.623 -0.936 1.00 90.25 83 VAL A O 1
ATOM 667 N N . TYR A 1 84 ? 10.399 1.050 1.230 1.00 91.38 84 TYR A N 1
ATOM 668 C CA . TYR A 1 84 ? 11.832 1.309 1.391 1.00 91.38 84 TYR A CA 1
ATOM 669 C C . TYR A 1 84 ? 12.676 0.484 0.412 1.00 91.38 84 TYR A C 1
ATOM 671 O O . TYR A 1 84 ? 13.524 1.035 -0.288 1.00 91.38 84 TYR A O 1
ATOM 679 N N . ASN A 1 85 ? 12.410 -0.821 0.313 1.00 88.12 85 ASN A N 1
ATOM 680 C CA . ASN A 1 85 ? 13.121 -1.699 -0.612 1.00 88.12 85 ASN A CA 1
ATOM 681 C C . ASN A 1 85 ? 12.898 -1.286 -2.070 1.00 88.12 85 ASN A C 1
ATOM 683 O O . ASN A 1 85 ? 13.861 -1.230 -2.834 1.00 88.12 85 ASN A O 1
ATOM 687 N N . GLY A 1 86 ? 11.660 -0.944 -2.435 1.00 84.44 86 GLY A N 1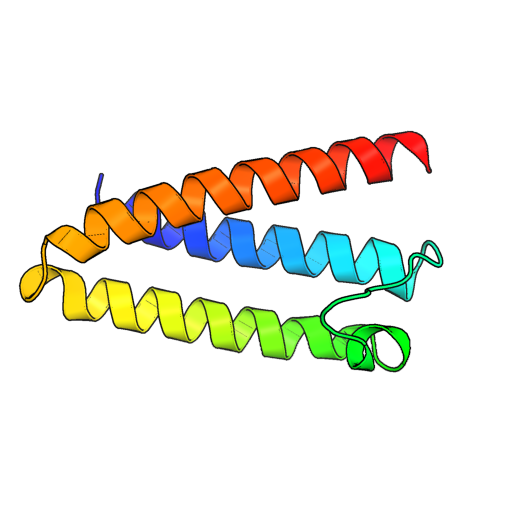
ATOM 688 C CA . GLY A 1 86 ? 11.322 -0.452 -3.768 1.00 84.44 86 GLY A CA 1
ATOM 689 C C . GLY A 1 86 ? 12.068 0.836 -4.116 1.00 84.44 86 GLY A C 1
ATOM 690 O O . GLY A 1 86 ? 12.672 0.918 -5.180 1.00 84.44 86 GLY A O 1
ATOM 691 N N . VAL A 1 87 ? 12.120 1.808 -3.198 1.00 88.50 87 VAL A N 1
ATOM 692 C CA . VAL A 1 87 ? 12.886 3.056 -3.375 1.00 88.50 87 VAL A CA 1
ATOM 693 C C . VAL A 1 87 ? 14.378 2.773 -3.541 1.00 88.50 87 VAL A C 1
ATOM 695 O O . VAL A 1 87 ? 14.995 3.287 -4.471 1.00 88.50 87 VAL A O 1
ATOM 698 N N . VAL A 1 88 ? 14.966 1.946 -2.671 1.00 89.19 88 VAL A N 1
ATOM 699 C CA . VAL A 1 88 ? 16.392 1.586 -2.746 1.00 89.19 88 VAL A CA 1
ATOM 700 C C . VAL A 1 88 ? 16.716 0.870 -4.055 1.00 89.19 88 VAL A C 1
ATOM 702 O O . VAL A 1 88 ? 17.786 1.084 -4.618 1.00 89.19 88 VAL A O 1
ATOM 705 N N . GLN A 1 89 ? 15.819 0.017 -4.547 1.00 83.38 89 GLN A N 1
ATOM 706 C CA . GLN A 1 89 ? 16.000 -0.661 -5.825 1.00 83.38 89 GLN A CA 1
ATOM 707 C C . GLN A 1 89 ? 15.905 0.321 -6.995 1.00 83.38 89 GLN A C 1
ATOM 709 O O . GLN A 1 89 ? 16.769 0.291 -7.866 1.00 83.38 89 GLN A O 1
ATOM 714 N N . LEU A 1 90 ? 14.926 1.229 -6.983 1.00 81.19 90 LEU A N 1
ATOM 715 C CA . LEU A 1 90 ? 14.779 2.267 -8.005 1.00 81.19 90 LEU A CA 1
ATOM 716 C C . LEU A 1 90 ? 16.022 3.169 -8.071 1.00 81.19 90 LEU A C 1
ATOM 718 O O . LEU A 1 90 ? 16.541 3.435 -9.149 1.00 81.19 90 LEU A O 1
ATOM 722 N N . ALA A 1 91 ? 16.543 3.569 -6.909 1.00 84.38 91 ALA A N 1
ATOM 723 C CA . ALA A 1 91 ? 17.735 4.406 -6.785 1.00 84.38 91 ALA A CA 1
ATOM 724 C C . ALA A 1 91 ? 19.033 3.734 -7.266 1.00 84.38 91 ALA A C 1
ATOM 726 O O . ALA A 1 91 ? 20.038 4.414 -7.422 1.00 84.38 91 ALA A O 1
ATOM 727 N N . LYS A 1 92 ? 19.043 2.409 -7.458 1.00 82.25 92 LYS A N 1
ATOM 728 C CA . LYS A 1 92 ? 20.173 1.681 -8.062 1.00 82.25 92 LYS A CA 1
ATOM 729 C C . LYS A 1 92 ? 20.068 1.568 -9.584 1.00 82.25 92 LYS A C 1
ATOM 731 O O . LYS A 1 92 ? 21.045 1.178 -10.215 1.00 82.25 92 LYS A O 1
ATOM 736 N N . VAL A 1 93 ? 18.876 1.783 -10.139 1.00 72.62 93 VAL A N 1
ATOM 737 C CA . VAL A 1 93 ? 18.582 1.627 -11.573 1.00 72.62 93 VAL A CA 1
ATOM 738 C C . VAL A 1 93 ? 18.672 2.968 -12.308 1.00 72.62 93 VAL A C 1
ATOM 740 O O . VAL A 1 93 ? 19.024 2.977 -13.485 1.00 72.62 93 VAL A O 1
ATOM 743 N N . ILE A 1 94 ? 18.357 4.071 -11.621 1.00 61.69 94 ILE A N 1
ATOM 744 C CA . ILE A 1 94 ? 18.595 5.456 -12.071 1.00 61.69 94 ILE A CA 1
ATOM 745 C C . ILE A 1 94 ? 20.072 5.803 -11.878 1.00 61.69 94 ILE A C 1
ATOM 747 O O . ILE A 1 94 ? 20.646 6.421 -12.800 1.00 61.69 94 ILE A O 1
#